Protein 8EE9 (pdb70)

Structure (mmCIF, N/CA/C/O backbone):
data_8EE9
#
_entry.id   8EE9
#
_cell.length_a   42.873
_cell.length_b   61.185
_cell.length_c   44.590
_cell.angle_alpha   90.000
_cell.angle_beta   117.160
_cell.angle_gamma   90.000
#
_symmetry.space_group_name_H-M   'P 1 21 1'
#
loop_
_entity.id
_entity.type
_entity.pdbx_description
1 polymer "DNA (5'-D(*AP*AP*TP*AP*AP*AP*AP*GP*GP*AP*AP*TP*GP*GP*GP*G)-3')"
2 polymer "DNA (5'-D(*TP*CP*CP*CP*CP*AP*TP*TP*CP*CP*TP*TP*TP*TP*AP*T)-3')"
3 polymer 'Transcription factor PU.1'
4 water water
#
loop_
_atom_site.group_PDB
_atom_site.id
_atom_site.type_symbol
_atom_site.label_atom_id
_atom_site.label_alt_id
_atom_site.label_comp_id
_atom_site.label_asym_id
_atom_site.label_entity_id
_atom_site.label_seq_id
_atom_site.pdbx_PDB_ins_code
_atom_site.Cartn_x
_atom_site.Cartn_y
_atom_site.Cartn_z
_atom_site.occupancy
_atom_site.B_iso_or_equiv
_atom_site.auth_seq_id
_atom_site.auth_comp_id
_atom_site.auth_asym_id
_atom_site.auth_atom_id
_atom_site.pdbx_PDB_model_num
ATOM 988 N N . LYS C 3 5 ? 24.59209 6.69143 28.50179 1.000 36.74626 169 LYS F N 1
ATOM 989 C CA . LYS C 3 5 ? 25.00417 7.21558 29.79975 1.000 35.43561 169 LYS F CA 1
ATOM 990 C C . LYS C 3 5 ? 26.20845 6.45645 30.34047 1.000 32.39207 169 LYS F C 1
ATOM 991 O O . LYS C 3 5 ? 26.30184 5.23016 30.24765 1.000 33.46608 169 LYS F O 1
ATOM 994 N N . ILE C 3 6 ? 27.13235 7.20705 30.92794 1.000 28.38469 170 ILE F N 1
ATOM 995 C CA . ILE C 3 6 ? 28.37231 6.61275 31.38577 1.000 25.94537 170 ILE F CA 1
ATOM 996 C C . ILE C 3 6 ? 28.08871 5.60504 32.48841 1.000 21.56145 170 ILE F C 1
ATOM 997 O O . ILE C 3 6 ? 27.18526 5.78379 33.32218 1.000 22.65844 170 ILE F O 1
ATOM 1013 N N . ARG C 3 7 ? 28.86038 4.53127 32.48750 1.000 18.35761 171 ARG F N 1
ATOM 1014 C CA . ARG C 3 7 ? 28.78649 3.54449 33.54706 1.000 16.80178 171 ARG F CA 1
ATOM 1015 C C . ARG C 3 7 ? 29.68735 3.94991 34.70723 1.000 14.81131 171 ARG F C 1
ATOM 1016 O O . ARG C 3 7 ? 30.70303 4.62866 34.53224 1.000 14.86705 171 ARG F O 1
ATOM 1037 N N . LEU C 3 8 ? 29.32154 3.48999 35.90528 1.000 13.73365 172 LEU F N 1
ATOM 1038 C CA . LEU C 3 8 ? 30.06993 3.88265 37.09738 1.000 13.13538 172 LEU F CA 1
ATOM 1039 C C . LEU C 3 8 ? 31.55343 3.56992 36.96798 1.000 13.21614 172 LEU F C 1
ATOM 1040 O O . LEU C 3 8 ? 32.39181 4.38556 37.35363 1.000 13.40187 172 LEU F O 1
ATOM 1056 N N . TYR C 3 9 ? 31.90197 2.37041 36.50445 1.000 13.39235 173 TYR F N 1
ATOM 1057 C CA . TYR C 3 9 ? 33.32880 2.04777 36.45943 1.000 14.32130 173 TYR F CA 1
ATOM 1058 C C . TYR C 3 9 ? 34.07710 2.98561 35.52405 1.000 14.46373 173 TYR F C 1
ATOM 1059 O O . TYR C 3 9 ? 35.24291 3.31167 35.77538 1.000 15.66954 173 TYR F O 1
ATOM 1077 N N . GLN C 3 10 ? 33.41436 3.44522 34.45838 1.000 15.06735 174 GLN F N 1
ATOM 1078 C CA . GLN C 3 10 ? 34.07189 4.33832 33.51810 1.000 16.49963 174 GLN F CA 1
ATOM 1079 C C . GLN C 3 10 ? 34.21392 5.73139 34.10495 1.000 15.90218 174 GLN F C 1
ATOM 1080 O O . GLN C 3 10 ? 35.21455 6.41266 33.86168 1.000 16.29958 174 GLN F O 1
ATOM 1094 N N . PHE C 3 11 ? 33.20721 6.18409 34.85521 1.000 15.27829 175 PHE F N 1
ATOM 1095 C CA . PHE C 3 11 ? 33.30990 7.45053 35.57244 1.000 15.03530 175 PHE F CA 1
ATOM 1096 C C . PHE C 3 11 ? 34.51906 7.45713 36.49175 1.000 14.78904 175 PHE F C 1
ATOM 1097 O O . PHE C 3 11 ? 35.27134 8.43707 36.53765 1.000 15.18614 175 PHE F O 1
ATOM 1114 N N . LEU C 3 12 ? 34.72469 6.37674 37.23029 1.000 14.08487 176 LEU F N 1
ATOM 1115 C CA . LEU C 3 12 ? 35.85879 6.30424 38.14974 1.000 13.66177 176 LEU F CA 1
ATOM 1116 C C . LEU C 3 12 ? 37.18879 6.24557 37.40432 1.000 14.19459 176 LEU F C 1
ATOM 1117 O O . LEU C 3 12 ? 38.14159 6.93734 37.77229 1.000 14.17941 176 LEU F O 1
ATOM 1133 N N . LEU C 3 13 ? 37.26223 5.42665 36.35267 1.000 14.33844 177 LEU F N 1
ATOM 1134 C CA . LEU C 3 13 ? 38.48636 5.35176 35.57134 1.000 15.16264 177 LEU F CA 1
ATOM 1135 C C . LEU C 3 13 ? 38.81551 6.70132 34.95793 1.000 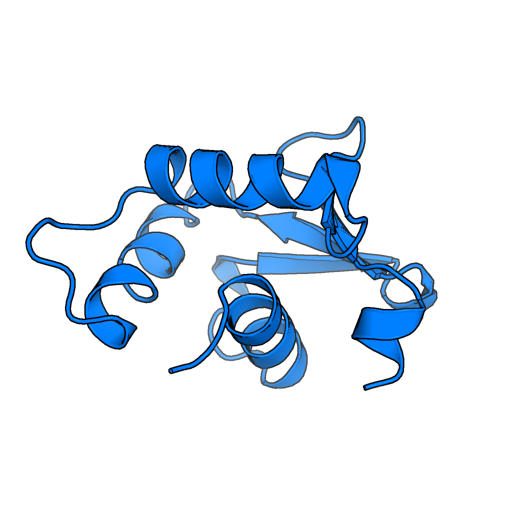16.29822 177 LEU F C 1
ATOM 1136 O O . LEU C 3 13 ? 39.98653 7.10435 34.91118 1.000 16.94141 177 LEU F O 1
ATOM 1152 N N . ASP C 3 14 ? 37.80179 7.41098 34.46376 1.000 16.71158 178 ASP F N 1
ATOM 1153 C CA . ASP C 3 14 ? 38.03687 8.73047 33.88738 1.000 18.26580 178 ASP F CA 1
ATOM 1154 C C . ASP C 3 14 ? 38.54398 9.71637 34.92698 1.000 17.51021 178 ASP F C 1
ATOM 1155 O O . ASP C 3 14 ? 39.41457 10.53771 34.61996 1.000 18.19979 178 ASP F O 1
ATOM 1164 N N . LEU C 3 15 ? 38.00465 9.67418 36.15029 1.000 16.93742 179 LEU F N 1
ATOM 1165 C CA . LEU C 3 15 ? 38.53846 10.54783 37.19796 1.000 17.39893 179 LEU F CA 1
ATOM 1166 C C . LEU C 3 15 ? 40.00101 10.25202 37.45752 1.000 17.26209 179 LEU F C 1
ATOM 1167 O O . LEU C 3 15 ? 40.81635 11.15950 37.62953 1.000 18.48175 179 LEU F O 1
ATOM 1183 N N . LEU C 3 16 ? 40.33815 8.97576 37.55828 1.000 16.68728 180 LEU F N 1
ATOM 1184 C CA . LEU C 3 16 ? 41.71850 8.61743 37.83849 1.000 17.15751 180 LEU F CA 1
ATOM 1185 C C . LEU C 3 16 ? 42.64637 9.07115 36.72403 1.000 18.66141 180 LEU F C 1
ATOM 1186 O O . LEU C 3 16 ? 43.77661 9.48281 36.98677 1.000 20.10144 180 LEU F O 1
ATOM 1202 N N . ARG C 3 17 ? 42.18759 9.01981 35.47722 1.000 19.28035 181 ARG F N 1
ATOM 1203 C CA . ARG C 3 17 ? 43.03255 9.43320 34.36462 1.000 21.95376 181 ARG F CA 1
ATOM 1204 C C . ARG C 3 17 ? 43.15967 10.94118 34.28120 1.000 24.49555 181 ARG F C 1
ATOM 1205 O O . ARG C 3 17 ? 44.20365 11.44090 33.85297 1.000 26.84643 181 ARG F O 1
ATOM 1226 N N . SER C 3 18 ? 42.12599 11.68410 34.66819 1.000 25.01254 182 SER F N 1
ATOM 1227 C CA . SER C 3 18 ? 42.17121 13.13406 34.56914 1.000 27.27870 182 SER F CA 1
ATOM 1228 C C . SER C 3 18 ? 42.80636 13.79463 35.78571 1.000 27.85167 182 SER F C 1
ATOM 1229 O O . SER C 3 18 ? 43.25391 14.94455 35.68249 1.000 28.96312 182 SER F O 1
ATOM 1237 N N . GLY C 3 19 ? 42.86053 13.10063 36.92214 1.000 28.11670 183 GLY F N 1
ATOM 1238 C CA . GLY C 3 19 ? 43.31186 13.70117 38.16388 1.000 28.66939 183 GLY F CA 1
ATOM 1239 C C . GLY C 3 19 ? 42.39769 14.76303 38.74813 1.000 30.33416 183 GLY F C 1
ATOM 1240 O O . GLY C 3 19 ? 42.83635 15.53198 39.59838 1.000 31.95126 183 GLY F O 1
ATOM 1244 N N . ASP C 3 20 ? 41.11827 14.79232 38.36289 1.000 29.97843 184 ASP F N 1
ATOM 1245 C CA . ASP C 3 20 ? 40.25476 15.92408 38.70335 1.000 31.18599 184 ASP F CA 1
ATOM 1246 C C . ASP C 3 20 ? 39.84088 15.95695 40.17472 0.663 29.57352 184 ASP F C 1
ATOM 1247 O O . ASP C 3 20 ? 39.48891 17.02791 40.68166 0.625 31.54542 184 ASP F O 1
ATOM 1256 N N . MET C 3 21 ? 39.84862 14.81839 40.86094 1.000 25.64664 185 MET F N 1
ATOM 1257 C CA . MET C 3 21 ? 39.45566 14.69527 42.26440 1.000 23.76641 185 MET F CA 1
ATOM 1258 C C . MET C 3 21 ? 40.50182 13.89717 43.02272 1.000 21.93327 185 MET F C 1
ATOM 1259 O O . MET C 3 21 ? 40.20733 12.90916 43.70518 1.000 19.89215 185 MET F O 1
ATOM 1273 N N . LYS C 3 22 ? 41.75504 14.33070 42.89524 1.000 23.23234 186 LYS F N 1
ATOM 1274 C CA . LYS C 3 22 ? 42.88041 13.59348 43.45710 1.000 25.71403 186 LYS F CA 1
ATOM 1275 C C . LYS C 3 22 ? 42.83427 13.49429 44.97756 1.000 24.89336 186 LYS F C 1
ATOM 1276 O O . LYS C 3 22 ? 43.48563 12.61387 45.54699 1.000 25.73709 186 LYS F O 1
ATOM 1295 N N . ASP C 3 23 ? 42.08793 14.36031 45.65303 1.000 23.72258 187 ASP F N 1
ATOM 1296 C CA . ASP C 3 23 ? 41.94734 14.21935 47.09362 1.000 24.18121 187 ASP F CA 1
ATOM 1297 C C . ASP C 3 23 ? 40.88160 13.20982 47.49182 1.000 20.38982 187 ASP F C 1
ATOM 1298 O O . ASP C 3 23 ? 40.75241 12.91193 48.68318 1.000 20.19066 187 ASP F O 1
ATOM 1307 N N . SER C 3 24 ? 40.09289 12.70906 46.54329 1.000 17.92023 188 SER F N 1
ATOM 1308 C CA . SER C 3 24 ? 39.02115 11.76279 46.83247 1.000 16.24617 188 SER F CA 1
ATOM 1309 C C . SER C 3 24 ? 39.31527 10.34089 46.38143 1.000 15.12273 188 SER F C 1
ATOM 1310 O O . SER C 3 24 ? 38.71614 9.40617 46.92198 1.000 14.73233 188 SER F O 1
ATOM 1318 N N . ILE C 3 25 ? 40.16998 10.16322 45.38242 1.000 15.33816 189 ILE F N 1
ATOM 1319 C CA . ILE C 3 25 ? 40.42951 8.85106 44.79076 1.000 15.03628 189 ILE F CA 1
ATOM 1320 C C . ILE C 3 25 ? 41.84055 8.87739 44.20006 1.000 15.13987 189 ILE F C 1
ATOM 1321 O O . ILE C 3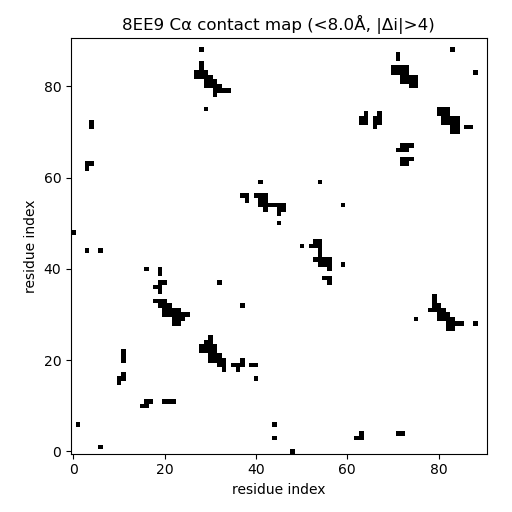 25 ? 42.29114 9.90786 43.67869 1.000 16.21787 189 ILE F O 1
ATOM 1337 N N . TRP C 3 26 ? 42.55113 7.74605 44.28408 1.000 14.94061 190 TRP F N 1
ATOM 1338 C CA . TRP C 3 26 ? 43.90456 7.67936 43.73908 1.000 15.31627 190 TRP F CA 1
ATOM 1339 C C . TRP C 3 26 ? 44.25138 6.24637 43.38507 1.000 14.17376 190 TRP F C 1
ATOM 1340 O O . TRP C 3 26 ? 43.70393 5.30434 43.94953 1.000 14.12767 190 TRP F O 1
ATOM 1361 N N . TRP C 3 27 ? 45.21009 6.09738 42.46831 1.000 14.55470 191 TRP F N 1
ATOM 1362 C CA . TRP C 3 27 ? 45.79030 4.78486 42.22870 1.000 14.72274 191 TRP F CA 1
ATOM 1363 C C . TRP C 3 27 ? 46.59860 4.35381 43.43086 1.000 15.40504 191 TRP F C 1
ATOM 1364 O O . TRP C 3 27 ? 47.29822 5.16127 44.04896 1.000 16.76896 191 TRP F O 1
ATOM 1385 N N . VAL C 3 28 ? 46.53979 3.06636 43.73705 1.000 15.32183 192 VAL F N 1
ATOM 1386 C CA . VAL C 3 28 ? 47.45527 2.42950 44.66905 1.000 15.61289 192 VAL F CA 1
ATOM 1387 C C . VAL C 3 28 ? 48.58039 1.74082 43.90735 1.000 15.66807 192 VAL F C 1
ATOM 1388 O O . VAL C 3 28 ? 49.76005 2.01952 44.10373 1.000 17.09811 192 VAL F O 1
ATOM 1401 N N . ASP C 3 29 ? 48.22166 0.87908 42.96879 1.000 15.16425 193 ASP F N 1
ATOM 1402 C CA . ASP C 3 29 ? 49.16096 0.26172 42.03702 1.000 15.15315 193 ASP F CA 1
ATOM 1403 C C . ASP C 3 29 ? 48.51524 0.38240 40.66469 1.000 15.02385 193 ASP F C 1
ATOM 1404 O O . ASP C 3 29 ? 47.64605 -0.41142 40.28540 1.000 15.28230 193 ASP F O 1
ATOM 1413 N N . LYS C 3 30 ? 48.91103 1.41349 39.92562 1.000 15.16765 194 LYS F N 1
ATOM 1414 C CA . LYS C 3 30 ? 48.23530 1.66921 38.66332 1.000 15.71384 194 LYS F CA 1
ATOM 1415 C C . LYS C 3 30 ? 48.43586 0.53428 37.67365 1.000 15.65929 194 LYS F C 1
ATOM 1416 O O . LYS C 3 30 ? 47.53059 0.23123 36.89807 1.000 16.38818 194 LYS F O 1
ATOM 1435 N N . ASP C 3 31 ? 49.61200 -0.08293 37.65454 1.000 15.21358 195 ASP F N 1
ATOM 1436 C CA . ASP C 3 31 ? 49.83606 -1.16621 36.70073 1.000 15.99531 195 ASP F CA 1
ATOM 1437 C C . ASP C 3 31 ? 48.90946 -2.34458 36.96860 1.000 16.72385 195 ASP F C 1
ATOM 1438 O O . ASP C 3 31 ? 48.51760 -3.05341 36.03129 1.000 18.89998 195 ASP F O 1
ATOM 1447 N N . LYS C 3 32 ? 48.54970 -2.57587 38.22378 1.000 16.35104 196 LYS F N 1
ATOM 1448 C CA . LYS C 3 32 ? 47.60300 -3.61989 38.57834 1.000 17.41107 196 LYS F CA 1
ATOM 1449 C C . LYS C 3 32 ? 46.15930 -3.13834 38.54591 1.000 17.30662 196 LYS F C 1
ATOM 1450 O O . LYS C 3 32 ? 45.24523 -3.95682 38.68749 1.000 18.41978 196 LYS F O 1
ATOM 1469 N N . GLY C 3 33 ? 45.93408 -1.84194 38.36587 1.000 16.52816 197 GLY F N 1
ATOM 1470 C CA . GLY C 3 33 ? 44.59347 -1.29423 38.38819 1.000 15.84880 197 GLY F CA 1
ATOM 1471 C C . GLY C 3 33 ? 43.94484 -1.17505 39.75558 1.000 14.96065 197 GLY F C 1
ATOM 1472 O O . GLY C 3 33 ? 42.71708 -1.07381 39.82241 1.000 14.92214 197 GLY F O 1
ATOM 1476 N N . THR C 3 34 ? 44.72217 -1.14658 40.85059 1.000 14.83571 198 THR F N 1
ATOM 1477 C CA . THR C 3 34 ? 44.13912 -0.96063 42.17708 1.000 14.75104 198 THR F CA 1
ATOM 1478 C C . THR C 3 34 ? 44.05610 0.51773 42.50995 1.000 13.92579 198 THR F C 1
ATOM 1479 O O . THR C 3 34 ? 44.96616 1.28710 42.21008 1.000 14.39309 198 THR F O 1
ATOM 1490 N N . PHE C 3 35 ? 42.93848 0.91083 43.11333 1.000 14.09405 199 PHE F N 1
ATOM 1491 C CA . PHE C 3 35 ? 42.66133 2.29750 43.44288 1.000 14.17772 199 PHE F CA 1
ATOM 1492 C C . PHE C 3 35 ? 41.94016 2.34371 44.77714 1.000 13.51570 199 PHE F C 1
ATOM 1493 O O . PHE C 3 35 ? 41.36463 1.35395 45.22660 1.000 14.16784 199 PHE F O 1
ATOM 1510 N N . GLN C 3 36 ? 41.99098 3.51406 45.40894 1.000 13.47576 200 GLN F N 1
ATOM 1511 C CA . GLN C 3 36 ? 41.48596 3.67525 46.75826 1.000 14.17092 200 GLN F CA 1
ATOM 1512 C C . GLN C 3 36 ? 40.76449 5.00481 46.89393 1.000 13.83738 200 GLN F C 1
ATOM 1513 O O . GLN C 3 36 ? 41.20092 6.01597 46.32475 1.000 14.50605 200 GLN F O 1
ATOM 1527 N N . PHE C 3 37 ? 39.67148 4.99106 47.65563 1.000 13.57652 201 PHE F N 1
ATOM 1528 C CA . PHE C 3 37 ? 38.94521 6.20224 47.98507 1.000 13.85321 201 PHE F CA 1
ATOM 1529 C C . PHE C 3 37 ? 39.46314 6.78810 49.29143 1.000 15.02548 201 PHE F C 1
ATOM 1530 O O . PHE C 3 37 ? 39.91283 6.07023 50.18763 1.000 15.58938 201 PHE F O 1
ATOM 1547 N N . SER C 3 38 ? 39.31021 8.10298 49.41891 1.000 15.69731 202 SER F N 1
ATOM 1548 C CA . SER C 3 38 ? 39.62241 8.82855 50.63747 1.000 16.65167 202 SER F CA 1
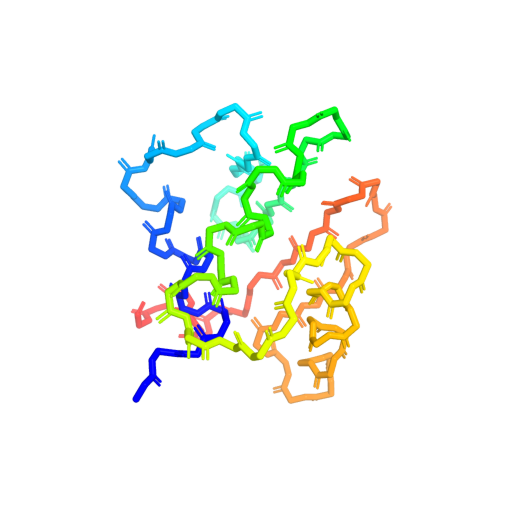ATOM 1549 C C . SER C 3 38 ? 38.54845 8.61306 51.67924 1.000 16.97695 202 SER F C 1
ATOM 1550 O O . SER C 3 38 ? 37.37015 8.85863 51.42470 1.000 17.06234 202 SER F O 1
ATOM 1558 N N . SER C 3 39 ? 38.95797 8.24679 52.88593 1.000 17.97631 203 SER F N 1
ATOM 1559 C CA . SER C 3 39 ? 37.95423 8.11201 53.92806 1.000 19.86753 203 SER F CA 1
ATOM 1560 C C . SER C 3 39 ? 37.19868 9.42364 54.14544 1.000 19.97415 203 SER F C 1
ATOM 1561 O O . SER C 3 39 ? 35.96274 9.43359 54.26025 1.000 20.98227 203 SER F O 1
ATOM 1569 N N . LYS C 3 40 ? 37.91880 10.54283 54.18289 1.000 19.89677 204 LYS F N 1
ATOM 1570 C CA . LYS C 3 40 ? 37.30560 11.81506 54.52579 1.000 21.26599 204 LYS F CA 1
ATOM 1571 C C . LYS C 3 40 ? 36.70567 12.55901 53.34103 1.000 20.10531 204 LYS F C 1
ATOM 1572 O O . LYS C 3 40 ? 35.87707 13.44447 53.55450 1.000 21.55440 204 LYS F O 1
ATOM 1591 N N . HIS C 3 41 ? 37.10288 12.24699 52.10769 1.000 17.64357 205 HIS F N 1
ATOM 1592 C CA . HIS C 3 41 ? 36.68787 13.03429 50.95066 1.000 16.73770 205 HIS F CA 1
ATOM 1593 C C . HIS C 3 41 ? 35.94295 12.23532 49.89295 1.000 16.12762 205 HIS F C 1
ATOM 1594 O O . HIS C 3 41 ? 35.68847 12.75239 48.79925 1.000 16.65010 205 HIS F O 1
ATOM 1608 N N . LYS C 3 42 ? 35.55028 11.00390 50.19783 1.000 15.32307 206 LYS F N 1
ATOM 1609 C CA . LYS C 3 42 ? 34.84878 10.20033 49.20818 1.000 14.88919 206 LYS F CA 1
ATOM 1610 C C . LYS C 3 42 ? 33.43313 10.69383 48.95846 1.000 14.42744 206 LYS F C 1
ATOM 1611 O O . LYS C 3 42 ? 32.89689 10.46593 47.87263 1.000 14.78213 206 LYS F O 1
ATOM 1630 N N . GLU C 3 43 ? 32.79889 11.35902 49.92505 1.000 14.83647 207 GLU F N 1
ATOM 1631 C CA . GLU C 3 43 ? 31.41641 11.77112 49.70109 1.000 16.15216 207 GLU F CA 1
ATOM 1632 C C . GLU C 3 43 ? 31.30769 12.81092 48.59693 1.000 15.72051 207 GLU F C 1
ATOM 1633 O O . GLU C 3 43 ? 30.33585 12.79984 47.84595 1.000 16.09231 207 GLU F O 1
ATOM 1645 N N . ALA C 3 44 ? 32.29035 13.70758 48.46874 1.000 15.76451 208 ALA F N 1
ATOM 1646 C CA . ALA C 3 44 ? 32.24023 14.68527 47.38559 1.000 16.17395 208 ALA F CA 1
ATOM 1647 C C . ALA C 3 44 ? 32.24870 13.99492 46.03007 1.000 15.13487 208 ALA F C 1
ATOM 1648 O O . ALA C 3 44 ? 31.59558 14.44357 45.08497 1.000 15.38623 208 ALA F O 1
ATOM 1655 N N . LEU C 3 45 ? 32.99974 12.90285 45.91534 1.000 14.38686 209 LEU F N 1
ATOM 1656 C CA . LEU C 3 45 ? 33.04988 12.15617 44.66575 1.000 14.32592 209 LEU F CA 1
ATOM 1657 C C . LEU C 3 45 ? 31.72542 11.44563 44.41424 1.000 13.88960 209 LEU F C 1
ATOM 1658 O O . LEU C 3 45 ? 31.19120 11.48198 43.29566 1.000 13.64104 209 LEU F O 1
ATOM 1674 N N . ALA C 3 46 ? 31.14696 10.83949 45.45276 1.000 13.57778 210 ALA F N 1
ATOM 1675 C CA . ALA C 3 46 ? 29.82574 10.23922 45.31481 1.000 14.18636 210 ALA F CA 1
ATOM 1676 C C . ALA C 3 46 ? 28.78851 11.26987 44.88867 1.000 14.04038 210 ALA F C 1
ATOM 1677 O O . ALA C 3 46 ? 27.96931 11.00332 44.00361 1.000 13.86883 210 ALA F O 1
ATOM 1684 N N . HIS C 3 47 ? 28.82186 12.46489 45.48402 1.000 14.87086 211 HIS F N 1
ATOM 1685 C CA . HIS C 3 47 ? 27.86860 13.49479 45.08954 1.000 15.87037 211 HIS F CA 1
ATOM 1686 C C . HIS C 3 47 ? 27.99319 13.79020 43.60401 1.000 16.15258 211 HIS F C 1
ATOM 1687 O O . HIS C 3 47 ? 26.98751 13.92639 42.89365 1.000 16.63049 211 HIS F O 1
ATOM 1701 N N . ARG C 3 48 ? 29.23037 13.88995 43.11999 1.000 15.68378 212 ARG F N 1
ATOM 1702 C CA A ARG C 3 48 ? 29.46462 14.17195 41.70990 0.546 15.91947 212 ARG F CA 1
ATOM 1703 C CA B ARG C 3 48 ? 29.46239 14.17406 41.70776 0.454 16.17287 212 ARG F CA 1
ATOM 1704 C C . ARG C 3 48 ? 28.86311 13.09326 40.81675 1.000 15.37859 212 ARG F C 1
ATOM 1705 O O . ARG C 3 48 ? 28.28722 13.40240 39.76863 1.000 16.12379 212 ARG F O 1
ATOM 1744 N N . TRP C 3 49 ? 29.00209 11.82359 41.20747 1.000 14.13054 213 TRP F N 1
ATOM 1745 C CA . TRP C 3 49 ? 28.43068 10.72655 40.43125 1.000 13.90712 213 TRP F CA 1
ATOM 1746 C C . TRP C 3 49 ? 26.93024 10.88847 40.29413 1.000 14.27444 213 TRP F C 1
ATOM 1747 O O . TRP C 3 49 ? 26.37885 10.77399 39.19340 1.000 14.78083 213 TRP F O 1
ATOM 1768 N N . GLY C 3 50 ? 26.24629 11.15128 41.40503 1.000 14.55836 214 GLY F N 1
ATOM 1769 C CA . GLY C 3 50 ? 24.79604 11.28356 41.34335 1.000 15.63376 214 GLY F CA 1
ATOM 1770 C C . GLY C 3 50 ? 24.34627 12.46033 40.49883 1.000 16.72045 214 GLY F C 1
ATOM 1771 O O . GLY C 3 50 ? 23.34841 12.38326 39.76857 1.000 17.39555 214 GLY F O 1
ATOM 1775 N N . ILE C 3 51 ? 25.06138 13.58098 40.59830 1.000 17.19272 215 ILE F N 1
ATOM 1776 C CA . ILE C 3 51 ? 24.71728 14.74419 39.79570 1.000 18.76631 215 ILE F CA 1
ATOM 1777 C C . ILE C 3 51 ? 24.95980 14.46020 38.32198 1.000 18.74031 215 ILE F C 1
ATOM 1778 O O . ILE C 3 51 ? 24.14004 14.81543 37.46587 1.000 20.18445 215 ILE F O 1
ATOM 1794 N N . GLN C 3 52 ? 26.07584 13.80904 37.99201 1.000 18.99828 216 GLN F N 1
ATOM 1795 C CA . GLN C 3 52 ? 26.32484 13.46436 36.59401 1.000 19.62263 216 GLN F CA 1
ATOM 1796 C C . GLN C 3 52 ? 25.21524 12.59005 36.03475 1.000 19.10701 216 GLN F C 1
ATOM 1797 O O . GLN C 3 52 ? 24.83392 12.73210 34.86944 1.000 20.38356 216 GLN F O 1
ATOM 1811 N N . LYS C 3 53 ? 24.70327 11.66819 36.84503 1.000 18.19625 217 LYS F N 1
ATOM 1812 C CA . LYS C 3 53 ? 23.64287 10.76198 36.43813 1.000 18.08649 217 LYS F CA 1
ATOM 1813 C C . LYS C 3 53 ? 22.26584 11.40495 36.44808 1.000 19.73984 217 LYS F C 1
ATOM 1814 O O . LYS C 3 53 ? 21.34684 10.84154 35.84952 1.000 21.48252 217 LYS F O 1
ATOM 1833 N N . GLY C 3 54 ? 22.09681 12.56467 37.07909 1.000 20.29353 218 GLY F N 1
ATOM 1834 C CA . GLY C 3 54 ? 20.77787 13.15528 37.21149 1.000 20.95843 218 GLY F CA 1
ATOM 1835 C C . GLY C 3 54 ? 19.83331 12.36904 38.09756 1.000 21.50622 218 GLY F C 1
ATOM 1836 O O . GLY C 3 54 ? 18.61523 12.39872 37.87948 1.000 22.26487 218 GLY F O 1
ATOM 1840 N N . ASN C 3 55 ? 20.35233 11.67125 39.09957 1.000 20.45078 219 ASN F N 1
ATOM 1841 C CA . ASN C 3 55 ? 19.50881 10.82977 39.92607 1.000 19.71851 219 ASN F CA 1
ATOM 1842 C C . ASN C 3 55 ? 18.58209 11.68799 40.77767 1.000 21.07964 219 ASN F C 1
ATOM 1843 O O . ASN C 3 55 ? 18.85455 12.85655 41.05736 1.000 22.00722 219 ASN F O 1
ATOM 1854 N N . ARG C 3 56 ? 17.48020 11.07799 41.20981 1.000 21.99751 220 ARG F N 1
ATOM 1855 C CA . ARG C 3 56 ? 16.49898 11.80160 42.01224 1.000 23.55887 220 ARG F CA 1
ATOM 1856 C C . ARG C 3 56 ? 17.07259 12.24203 43.34999 1.000 22.81481 220 ARG F C 1
ATOM 1857 O O . ARG C 3 56 ? 16.86863 13.38928 43.77246 0.859 24.28211 220 ARG F O 1
ATOM 1878 N N . LYS C 3 57 ? 17.74229 11.33363 44.06207 1.000 21.51160 221 LYS F N 1
ATOM 1879 C CA . LYS C 3 57 ? 18.2561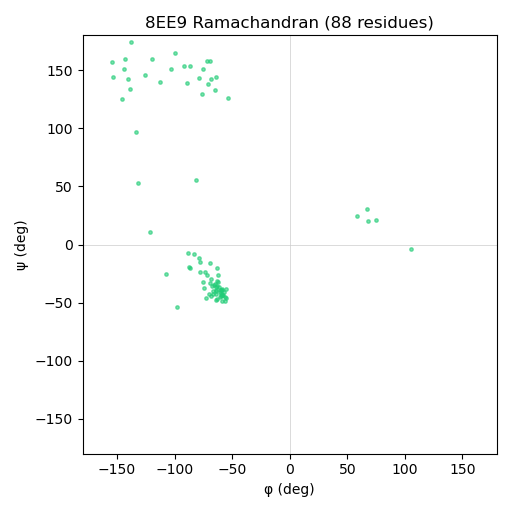9 11.63544 45.38955 1.000 21.78950 221 LYS F CA 1
ATOM 1880 C C . LYS C 3 57 ? 19.73800 11.97929 45.33053 1.000 20.43176 221 LYS F C 1
ATOM 1881 O O . LYS C 3 57 ? 20.43760 11.70546 44.34909 1.000 19.48774 221 LYS F O 1
ATOM 1900 N N . LYS C 3 58 ? 20.22043 12.57067 46.41616 1.000 20.29231 222 LYS F N 1
ATOM 1901 C CA . LYS C 3 58 ? 21.64945 12.78464 46.58101 1.000 19.74246 222 LYS F CA 1
ATOM 1902 C C . LYS C 3 58 ? 22.34426 11.43232 46.67846 1.000 17.15819 222 LYS F C 1
ATOM 1903 O O . LYS C 3 58 ? 21.88556 10.54183 47.39887 1.000 17.31715 222 LYS F O 1
ATOM 1922 N N . MET C 3 59 ? 23.43379 11.26380 45.92581 1.000 16.27315 223 MET F N 1
ATOM 1923 C CA . MET C 3 59 ? 24.20417 10.02718 45.95709 1.000 15.52601 223 MET F CA 1
ATOM 1924 C C . MET C 3 59 ? 25.07976 10.05399 47.18882 1.000 16.65176 223 MET F C 1
ATOM 1925 O O . MET C 3 59 ? 25.54408 11.10999 47.60442 1.000 19.70221 223 MET F O 1
ATOM 1939 N N . THR C 3 60 ? 25.25841 8.90113 47.80327 1.000 15.14237 224 THR F N 1
ATOM 1940 C CA . THR C 3 60 ? 26.15373 8.72714 48.93085 1.000 14.89493 224 THR F CA 1
ATOM 1941 C C . THR C 3 60 ? 27.20628 7.69897 48.55682 1.000 14.45761 224 THR F C 1
ATOM 1942 O O . THR C 3 60 ? 27.01735 6.89084 47.65056 1.000 14.20537 224 THR F O 1
ATOM 1953 N N . TYR C 3 61 ? 28.32183 7.71749 49.27272 1.000 14.16536 225 TYR F N 1
ATOM 1954 C CA . TYR C 3 61 ? 29.34670 6.71398 49.01257 1.000 14.12419 225 TYR F CA 1
ATOM 1955 C C . TYR C 3 61 ? 28.79008 5.31420 49.24037 1.000 13.81282 225 TYR F C 1
ATOM 1956 O O . TYR C 3 61 ? 29.07940 4.38936 48.48422 1.000 13.73085 225 TYR F O 1
ATOM 1974 N N . GLN C 3 62 ? 27.96191 5.15229 50.27271 1.000 14.09576 226 GLN F N 1
ATOM 1975 C CA . GLN C 3 62 ? 27.37805 3.84517 50.54085 1.000 14.78291 226 GLN F CA 1
ATOM 1976 C C . GLN C 3 62 ? 26.62170 3.31550 49.32791 1.000 13.96556 226 GLN F C 1
ATOM 1977 O O . GLN C 3 62 ? 26.75699 2.14260 48.95797 1.000 13.86655 226 GLN F O 1
ATOM 1991 N N . LYS C 3 63 ? 25.75950 4.13490 48.72811 1.000 12.86730 227 LYS F N 1
ATOM 1992 C CA . LYS C 3 63 ? 25.00131 3.67163 47.57285 1.000 12.74905 227 LYS F CA 1
ATOM 1993 C C . LYS C 3 63 ? 25.90538 3.44219 46.36991 1.000 12.38494 227 LYS F C 1
ATOM 1994 O O . LYS C 3 63 ? 25.64314 2.55424 45.54937 1.000 12.47569 227 LYS F O 1
ATOM 2013 N N . MET C 3 64 ? 26.92705 4.27281 46.20244 1.000 12.72534 228 MET F N 1
ATOM 2014 C CA . MET C 3 64 ? 27.84356 4.07401 45.08800 1.000 12.92586 228 MET F CA 1
ATOM 2015 C C . MET C 3 64 ? 28.57931 2.75437 45.24670 1.000 13.03912 228 MET F C 1
ATOM 2016 O O . MET C 3 64 ? 28.74506 1.99909 44.28183 1.000 12.90755 228 MET F O 1
ATOM 2030 N N . ALA C 3 65 ? 29.02480 2.45173 46.46451 1.000 13.10085 229 ALA F N 1
ATOM 2031 C CA . ALA C 3 65 ? 29.70767 1.18749 46.70387 1.000 13.72241 229 ALA F CA 1
ATOM 2032 C C . ALA C 3 65 ? 28.76459 -0.00194 46.56790 1.000 13.19171 229 ALA F C 1
ATOM 2033 O O . ALA C 3 65 ? 29.20407 -1.09851 46.17798 1.000 13.71148 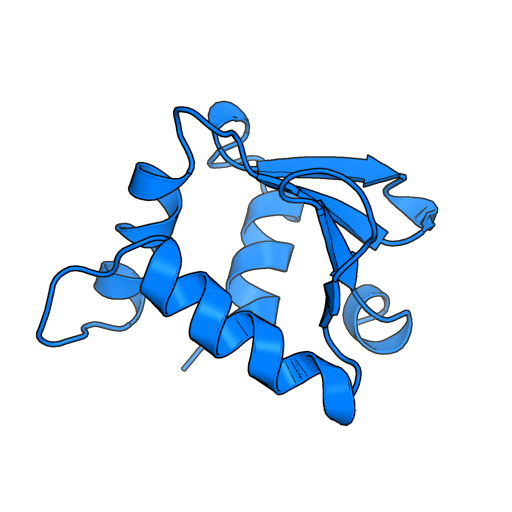229 ALA F O 1
ATOM 2040 N N . ARG C 3 66 ? 27.47468 0.18324 46.86140 1.000 12.91030 230 ARG F N 1
ATOM 2041 C CA . ARG C 3 66 ? 26.50986 -0.88305 46.59651 1.000 12.85738 230 ARG F CA 1
ATOM 2042 C C . ARG C 3 66 ? 26.48232 -1.23582 45.11929 1.000 12.93517 230 ARG F C 1
ATOM 2043 O O . ARG C 3 66 ? 26.41911 -2.41517 44.74868 1.000 13.57737 230 ARG F O 1
ATOM 2064 N N . ALA C 3 67 ? 26.51760 -0.21960 44.25738 1.000 12.93524 231 ALA F N 1
ATOM 2065 C CA . ALA C 3 67 ? 26.60750 -0.47095 42.82480 1.000 13.60265 231 ALA F CA 1
ATOM 2066 C C . ALA C 3 67 ? 27.94794 -1.09121 42.45548 1.000 13.81522 231 ALA F C 1
ATOM 2067 O O . ALA C 3 67 ? 27.99818 -2.02830 41.65153 1.000 14.76207 231 ALA F O 1
ATOM 2074 N N . LEU C 3 68 ? 29.04230 -0.63251 43.07385 1.000 13.57582 232 LEU F N 1
ATOM 2075 C CA . LEU C 3 68 ? 30.34300 -1.21010 42.76117 1.000 14.29174 232 LEU F CA 1
ATOM 2076 C C . LEU C 3 68 ? 30.37729 -2.69485 43.04536 1.000 14.93674 232 LEU F C 1
ATOM 2077 O O . LEU C 3 68 ? 30.99940 -3.45991 42.29339 1.000 15.70806 232 LEU F O 1
ATOM 2093 N N . ARG C 3 69 ? 29.74014 -3.12348 44.14280 1.000 15.27231 233 ARG F N 1
ATOM 2094 C CA . ARG C 3 69 ? 29.77534 -4.53890 44.47381 1.000 16.54418 233 ARG F CA 1
ATOM 2095 C C . ARG C 3 69 ? 29.11691 -5.38366 43.40235 1.000 16.05176 233 ARG F C 1
ATOM 2096 O O . ARG C 3 69 ? 29.48770 -6.54459 43.22493 1.000 17.28479 233 ARG F O 1
ATOM 2117 N N . ASN C 3 70 ? 28.18041 -4.82157 42.64353 1.000 15.04412 234 ASN F N 1
ATOM 2118 C CA . ASN C 3 70 ? 27.53356 -5.59362 41.59741 1.000 15.28371 234 ASN F CA 1
ATOM 2119 C C . ASN C 3 70 ? 28.46363 -5.92034 40.44226 1.000 16.12830 234 ASN F C 1
ATOM 2120 O O . ASN C 3 70 ? 28.11032 -6.76602 39.62737 1.000 18.61251 234 ASN F O 1
ATOM 2131 N N . TYR C 3 71 ? 29.60275 -5.26191 40.31557 1.000 15.26929 235 TYR F N 1
ATOM 2132 C CA . TYR C 3 71 ? 30.57862 -5.62582 39.29677 1.000 15.94320 235 TYR F CA 1
ATOM 2133 C C . TYR C 3 71 ? 31.40910 -6.84150 39.68319 1.000 17.98369 235 TYR F C 1
ATOM 2134 O O . TYR C 3 71 ? 32.13619 -7.37215 38.84195 1.000 19.47538 235 TYR F O 1
ATOM 2152 N N . GLY C 3 72 ? 31.34439 -7.28514 40.93387 1.000 19.81077 236 GLY F N 1
ATOM 2153 C CA . GLY C 3 72 ? 32.21416 -8.37027 41.36605 1.000 23.06676 236 GLY F CA 1
ATOM 2154 C C . GLY C 3 72 ? 32.05107 -9.62054 40.52442 1.000 28.00123 236 GLY F C 1
ATOM 2155 O O . GLY C 3 72 ? 33.03644 -10.27721 40.17592 1.000 30.27368 236 GLY F O 1
ATOM 2159 N N . LYS C 3 73 ? 30.81001 -9.95223 40.16557 1.000 31.88837 237 LYS F N 1
ATOM 2160 C CA . LYS C 3 73 ? 30.55650 -11.19348 39.43672 1.000 37.95156 237 LYS F CA 1
ATOM 2161 C C . LYS C 3 73 ? 31.03306 -11.08932 37.99320 1.000 34.99542 237 LYS F C 1
ATOM 2162 O O . LYS C 3 73 ? 31.68819 -12.00298 37.47356 0.693 36.35798 237 LYS F O 1
ATOM 2181 N N . THR C 3 74 ? 30.70034 -9.98628 37.32458 1.000 31.20533 238 THR F N 1
ATOM 2182 C CA . THR C 3 74 ? 31.06507 -9.80301 35.92861 1.000 29.01355 238 THR F CA 1
ATOM 2183 C C . THR C 3 74 ? 32.52483 -9.40365 35.75698 1.000 27.77595 238 THR F C 1
ATOM 2184 O O . THR C 3 74 ? 33.09598 -9.64369 34.68452 1.000 29.87264 238 THR F O 1
ATOM 2195 N N . GLY C 3 75 ? 33.13529 -8.81391 36.78857 1.000 24.50581 239 GLY F N 1
ATOM 2196 C CA . GLY C 3 75 ? 34.57658 -8.69500 36.89821 1.000 23.08823 239 GLY F CA 1
ATOM 2197 C C . GLY C 3 75 ? 35.15668 -7.32716 36.63091 1.000 21.26637 239 GLY F C 1
ATOM 2198 O O . GLY C 3 75 ? 36.36919 -7.15901 36.79388 1.000 22.50615 239 GLY F O 1
ATOM 2202 N N . GLU C 3 76 ? 34.35368 -6.33069 36.24205 1.000 19.46078 240 GLU F N 1
ATOM 2203 C CA . GLU C 3 76 ? 34.92122 -5.03533 35.86625 1.000 18.27709 240 GLU F CA 1
ATOM 2204 C C . GLU C 3 76 ? 35.68113 -4.39546 37.02244 1.000 17.29950 240 GLU F C 1
ATOM 2205 O O . GLU C 3 76 ? 36.69705 -3.72134 36.80627 1.000 17.15498 240 GLU F O 1
ATOM 2217 N N . VAL C 3 77 ? 35.13991 -4.52831 38.24016 1.000 17.08596 241 VAL F N 1
ATOM 2218 C CA . VAL C 3 77 ? 35.72701 -3.98887 39.45762 1.000 16.41159 241 VAL F CA 1
ATOM 2219 C C . VAL C 3 77 ? 35.55480 -5.04918 40.52840 1.000 16.86504 241 VAL F C 1
ATOM 2220 O O . VAL C 3 77 ? 34.45602 -5.59036 40.69365 1.000 17.54763 241 VAL F O 1
ATOM 2233 N N . LYS C 3 78 ? 36.61987 -5.32396 41.27601 1.000 16.81045 242 LYS F N 1
ATOM 2234 C CA . LYS C 3 78 ? 36.55884 -6.22365 42.41811 1.000 17.67186 242 LYS F CA 1
ATOM 2235 C C . LYS C 3 78 ? 37.09158 -5.51741 43.65053 1.000 16.56047 242 LYS F C 1
ATOM 2236 O O . LYS C 3 78 ? 37.98001 -4.67908 43.56232 1.000 16.96742 242 LYS F O 1
ATOM 2255 N N . LYS C 3 79 ? 36.49978 -5.83803 44.79716 1.000 17.03074 243 LYS F N 1
ATOM 2256 C CA . LYS C 3 79 ? 36.99782 -5.33314 46.06299 1.000 16.93928 243 LYS F CA 1
ATOM 2257 C C . LYS C 3 79 ? 38.32254 -6.00354 46.41365 1.000 18.54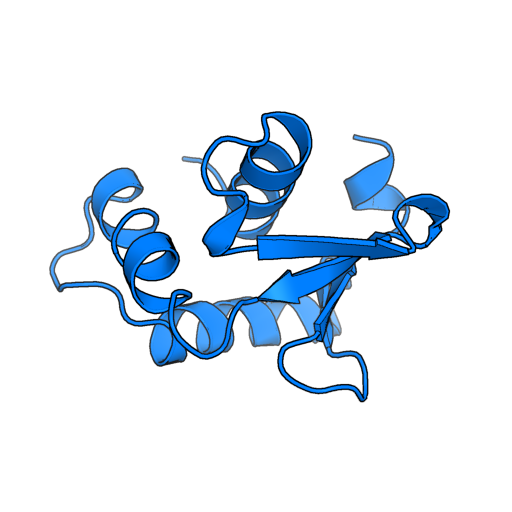578 243 LYS F C 1
ATOM 2258 O O . LYS C 3 79 ? 38.48260 -7.21705 46.24832 1.000 20.71417 243 LYS F O 1
ATOM 2277 N N . VAL C 3 80 ? 39.26253 -5.20551 46.90685 1.000 18.16023 244 VAL F N 1
ATOM 2278 C CA . VAL C 3 80 ? 40.54902 -5.67735 47.40440 1.000 19.88636 244 VAL F CA 1
ATOM 2279 C C . VAL C 3 80 ? 40.49167 -5.65209 48.91781 1.000 20.73724 244 VAL F C 1
ATOM 2280 O O . VAL C 3 80 ? 39.78823 -4.83150 49.50494 1.000 20.44209 244 VAL F O 1
ATOM 2293 N N . LYS C 3 81 ? 41.24094 -6.54271 49.56430 1.000 23.77807 245 LYS F N 1
ATOM 2294 C CA . LYS C 3 81 ? 41.19533 -6.66686 51.02019 1.000 27.22408 245 LYS F CA 1
ATOM 2295 C C . LYS C 3 81 ? 42.07487 -5.61435 51.70148 1.000 27.70084 245 LYS F C 1
ATOM 2296 O O . LYS C 3 81 ? 42.96078 -5.90783 52.49969 1.000 30.21189 245 LYS F O 1
ATOM 2315 N N . LYS C 3 82 ? 41.80788 -4.36541 51.36635 1.000 26.20259 246 LYS F N 1
ATOM 2316 C CA . LYS C 3 82 ? 42.42459 -3.19981 51.97431 1.000 26.12743 246 LYS F CA 1
ATOM 2317 C C . LYS C 3 82 ? 41.35460 -2.12209 52.04721 1.000 23.16883 246 LYS F C 1
ATOM 2318 O O . LYS C 3 82 ? 40.46299 -2.05867 51.20020 1.000 21.55662 246 LYS F O 1
ATOM 2337 N N . LYS C 3 83 ? 41.46546 -1.25377 53.03914 1.000 21.62429 247 LYS F N 1
ATOM 2338 C CA . LYS C 3 83 ? 40.43592 -0.25905 53.28371 1.000 21.46538 247 LYS F CA 1
ATOM 2339 C C . LYS C 3 83 ? 40.13357 0.56514 52.03692 1.000 18.75601 247 LYS F C 1
ATOM 2340 O O . LYS C 3 83 ? 41.02737 1.17707 51.44748 1.000 18.58569 247 LYS F O 1
ATOM 2359 N N . LEU C 3 84 ? 38.85329 0.60320 51.66625 1.000 17.43496 248 LEU F N 1
ATOM 2360 C CA . LEU C 3 84 ? 38.34510 1.48164 50.61013 1.000 16.38409 248 LEU F CA 1
ATOM 2361 C C . LEU C 3 84 ? 39.02168 1.24377 49.26218 1.000 15.23200 248 LEU F C 1
ATOM 2362 O O . LEU C 3 84 ? 39.04469 2.12855 48.40530 1.000 14.74465 248 LEU F O 1
ATOM 2378 N N . THR C 3 85 ? 39.55408 0.04608 49.05076 1.000 14.85638 249 THR F N 1
ATOM 2379 C CA . THR C 3 85 ? 40.34942 -0.26533 47.87714 1.000 14.97652 249 THR F CA 1
ATOM 2380 C C . THR C 3 85 ? 39.64818 -1.26978 46.96694 1.000 14.16832 249 THR F C 1
ATOM 2381 O O . THR C 3 85 ? 39.06894 -2.25690 47.43878 1.000 14.88038 249 THR F O 1
ATOM 2392 N N . TYR C 3 86 ? 39.75929 -1.02518 45.65727 1.000 13.82768 250 TYR F N 1
ATOM 2393 C CA . TYR C 3 86 ? 39.13645 -1.81974 44.61137 1.000 13.76888 250 TYR F CA 1
ATOM 2394 C C . TYR C 3 86 ? 40.14909 -2.00639 43.48628 1.000 13.81700 250 TYR F C 1
ATOM 2395 O O . TYR C 3 86 ? 41.21835 -1.39294 43.47371 1.000 14.45394 250 TYR F O 1
ATOM 2413 N N . GLN C 3 87 ? 39.78340 -2.81032 42.49664 1.000 14.01384 251 GLN F N 1
ATOM 2414 C CA . GLN C 3 87 ? 40.69115 -3.13264 41.40120 1.000 14.39865 251 GLN F CA 1
ATOM 2415 C C . GLN C 3 87 ? 39.90288 -3.29288 40.11008 1.000 14.50355 251 GLN F C 1
ATOM 2416 O O . GLN C 3 87 ? 38.96589 -4.09191 40.06850 1.000 14.94466 251 GLN F O 1
ATOM 2430 N N . PHE C 3 88 ? 40.27700 -2.55310 39.07111 1.000 14.59819 252 PHE F N 1
ATOM 2431 C CA . PHE C 3 88 ? 39.69882 -2.74205 37.74127 1.000 15.00077 252 PHE F CA 1
ATOM 2432 C C . PHE C 3 88 ? 40.26024 -3.98727 37.07274 1.000 16.43620 252 PHE F C 1
ATOM 2433 O O . PHE C 3 88 ? 41.41141 -4.36396 37.28365 1.000 17.27373 252 PHE F O 1
ATOM 2450 N N . SER C 3 89 ? 39.46181 -4.59432 36.20760 1.000 17.50938 253 SER F N 1
ATOM 2451 C CA . SER C 3 89 ? 39.96380 -5.70211 35.39938 1.000 19.29497 253 SER F CA 1
ATOM 2452 C C . SER C 3 89 ? 40.93282 -5.22102 34.32061 1.000 19.86531 253 SER F C 1
ATOM 2453 O O . SER C 3 89 ? 40.91481 -4.06080 33.89607 1.000 19.65245 253 SER F O 1
ATOM 2461 N N . GLY C 3 90 ? 41.76675 -6.15861 33.85146 1.000 20.93045 254 GLY F N 1
ATOM 2462 C CA . GLY C 3 90 ? 42.62143 -5.87957 32.70912 1.000 21.94547 254 GLY F CA 1
ATOM 2463 C C . GLY C 3 90 ? 41.83271 -5.41605 31.49960 1.000 22.78868 254 GLY F C 1
ATOM 2464 O O . GLY C 3 90 ? 42.27974 -4.54005 30.75760 1.000 24.12561 254 GLY F O 1
ATOM 2468 N N . GLU C 3 91 ? 40.65072 -6.00291 31.27619 1.000 23.14406 255 GLU F N 1
ATOM 2469 C CA . GLU C 3 91 ? 39.84511 -5.61343 30.12547 1.000 24.99839 255 GLU F CA 1
ATOM 2470 C C . GLU C 3 91 ? 39.42933 -4.15170 30.22675 1.000 23.20237 255 GLU F C 1
ATOM 2471 O O . GLU C 3 91 ? 39.53835 -3.38693 29.26390 1.000 23.50269 255 GLU F O 1
ATOM 2483 N N . VAL C 3 92 ? 38.94253 -3.74693 31.39945 1.000 21.01442 256 VAL F N 1
ATOM 2484 C CA . VAL C 3 92 ? 38.55838 -2.35442 31.61935 1.000 20.87883 256 VAL F CA 1
ATOM 2485 C C . VAL C 3 92 ? 39.74661 -1.41908 31.42308 1.000 21.05031 256 VAL F C 1
ATOM 2486 O O . VAL C 3 92 ? 39.62142 -0.34391 30.82325 1.000 22.00433 256 VAL F O 1
ATOM 2499 N N . LEU C 3 93 ? 40.90367 -1.79058 31.96559 1.000 21.22798 257 LEU F N 1
ATOM 2500 C CA . LEU C 3 93 ? 42.08014 -0.93210 31.85753 1.000 22.18855 257 LEU F CA 1
ATOM 2501 C C . LEU C 3 93 ? 42.54928 -0.78268 30.41842 1.000 23.99029 257 LEU F C 1
ATOM 2502 O O . LEU C 3 93 ? 43.09641 0.26752 30.05119 1.000 25.13760 257 LEU F O 1
ATOM 2518 N N 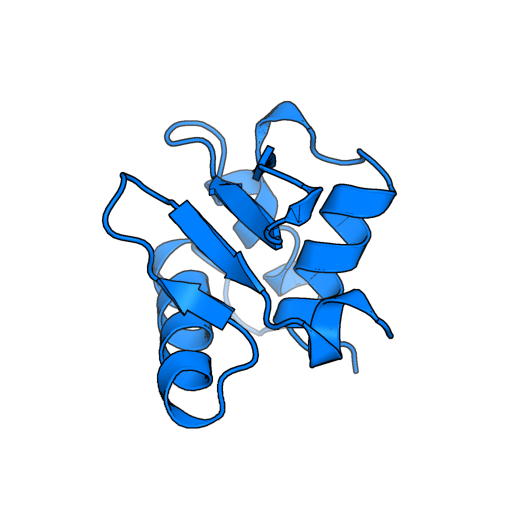. GLY C 3 94 ? 42.39480 -1.82955 29.60601 1.000 26.98615 258 GLY F N 1
ATOM 2519 C CA . GLY C 3 94 ? 42.83752 -1.75039 28.22461 1.000 30.95462 258 GLY F CA 1
ATOM 2520 C C . GLY C 3 94 ? 41.99372 -0.80475 27.40062 1.000 36.73354 258 GLY F C 1
ATOM 2521 O O . GLY C 3 94 ? 42.50063 -0.15636 26.48063 1.000 38.02690 258 GLY F O 1
ATOM 2525 N N . ARG C 3 95 ? 40.70721 -0.70892 27.71486 1.000 42.02017 259 ARG F N 1
ATOM 2526 C CA . ARG C 3 95 ? 39.80578 0.19228 27.00881 1.000 37.97126 259 ARG F CA 1
ATOM 2527 C C . ARG C 3 95 ? 39.70732 1.53012 27.74006 1.000 52.63573 259 ARG F C 1
ATOM 2528 O O . ARG C 3 95 ? 40.43193 1.77959 28.71066 1.000 49.19048 259 ARG F O 1
#

Sequence (91 aa):
KIRLYQFLLDLLRSGDMKDSIWWVDKDKGTFQFSSKHKEALAHRRWGIQKGNRKKMTYQKMARALRNYGKTGEVKKVKKKLTYQFSGEVLGR

Nearest PDB structures (foldseek):
  8e3k-assembly1_F  TM=1.010E+00  e=8.985E-19  Homo sapiens
  8sp1-assembly1_F  TM=9.855E-01  e=2.307E-17  Mus musculus
  1pue-assembly2_F  TM=9.875E-01  e=1.255E-16  Mus musculus
  8uhk-assembly1_F  TM=9.927E-01  e=3.615E-16  Homo sapiens
  9d2x-assembly2_E  TM=9.998E-01  e=4.919E-15  Rostroraja eglanteria

B-factor: mean 24.55, std 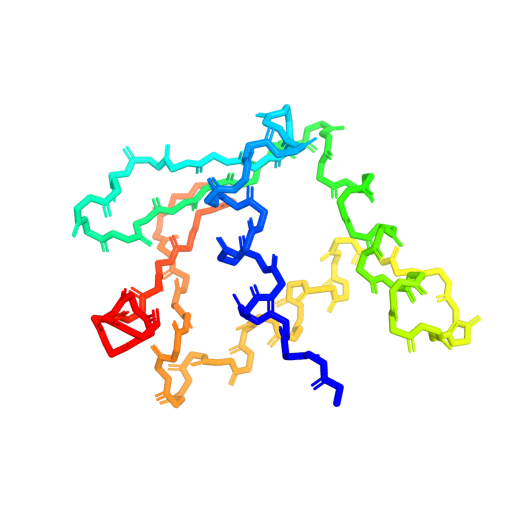10.13, range [12.38, 135.94]

Foldseek 3Di:
DDDLLVLLVVCAVVVPCVQAKYAPDVVQQKMFGDPVRVQVVQQVVCVVVVHPDRGGPVVSVVVQCVCCVVQQKADDPDHRMIGGDPVNSVD

Radius of gyration: 12.17 Å; Cα contacts (8 Å, |Δi|>4): 122; chains: 1; bounding box: 33×27×28 Å

Secondary structure (DSSP, 8-state):
---HHHHHHHHHHHTTTTTTEEEEEGGGTEEEE-TTTHHHHHHHHHHHHT-SSPP-HHHHHHHHHTHHHHSSEEE-SSTTEEEE-HHHHH-

Solvent-accessible surface area: 5865 Å² total; per-residue (Å²): 137,56,131,8,39,53,5,0,1,58,8,18,133,77,17,92,37,146,111,4,4,93,69,88,49,142,130,132,0,14,0,46,2,9,51,174,99,37,71,54,0,0,64,84,12,4,142,91,87,63,61,208,123,134,22,37,19,144,86,0,6,128,41,2,125,95,20,24,190,109,15,34,1,115,105,36,202,143,145,31,3,10,63,4,22,54,143,11,45,73,92